Protein AF-A0A7C6LDA3-F1 (afdb_monomer)

Nearest PDB structures (foldseek):
  6o6o-assembly1_B  TM=7.831E-01  e=2.787E-05  Mycobacterium tuberculosis
  3pas-assembly1_A  TM=7.835E-01  e=2.565E-04  Marinobacter nauticus VT8
  4me9-assembly1_B  TM=7.259E-01  e=1.993E-04  Bacillus cereus ATCC 10987
  3ppb-assembly1_B  TM=7.960E-01  e=6.049E-04  Shewanella loihica PV-4
  8t5y-assembly1_A-2  TM=7.398E-01  e=1.226E-03  Rhodococcus sp. USK13

pLDDT: mean 85.01, std 12.62, range [35.0, 96.19]

Sequence (122 aa):
MSYRKTKKVEEKLQNRRAKILAVGKEVLAEEGYKNVAIKTIAERAGIATGTFYLYFANKDKLVETIAEEMYRKLLERIRQERAKYTATIDKLQISMKTCLDVFSEEKQMAKILLIQAPVKSV

Mean predicted aligned error: 7.0 Å

Foldseek 3Di:
DDDDDDPVRVVVLVVLLVLLLVLLLVQCLPPNDVRDDLCSSCVSSVHDSVSSCVNAVDNLRSLLVNLVVLVVVLVVQLVVQLVVDDDPVVSVVSNVVSNVVVCVVCVSNCCSNVPPHPPPPD

Solvent-accessible surface area (backbone atoms only — not comparable to full-atom values): 6992 Å² total; per-residue (Å²): 135,87,82,80,79,50,72,71,57,50,52,54,50,50,54,49,49,52,43,45,51,55,39,43,50,52,45,38,60,73,62,30,78,92,63,57,47,67,58,59,37,17,57,78,51,73,46,57,55,74,59,48,55,78,74,31,89,45,69,64,57,48,50,50,53,52,42,52,54,50,51,50,52,51,52,50,51,30,50,60,60,27,67,78,46,84,55,70,65,60,28,49,52,47,33,54,48,47,51,51,50,54,36,67,78,34,57,57,56,38,50,42,61,75,73,63,48,80,75,76,82,124

Secondary structure (DSSP, 8-state):
------HHHHHHHHHHHHHHHHHHHHHHHHH-TTT--HHHHHHHHTS-HHHHTTT-SSHHHHHHHHHHHHHHHHHHHHHHHHTT--SHHHHHHHHHHHHHHHHHH-HHHHHIIIIIS-----

Radius of gyration: 17.85 Å; Cα contacts (8 Å, |Δi|>4): 82; chains: 1; bounding box: 37×32×58 Å

Structure (mmCIF, N/CA/C/O backbone):
data_AF-A0A7C6LDA3-F1
#
_entry.id   AF-A0A7C6LDA3-F1
#
loop_
_atom_site.group_PDB
_atom_site.id
_atom_site.type_symbol
_atom_site.label_atom_id
_atom_site.label_alt_id
_atom_site.label_comp_id
_atom_site.label_asym_id
_atom_site.label_entity_id
_atom_site.label_seq_id
_atom_site.pdbx_PDB_ins_code
_atom_site.Cartn_x
_atom_site.Cartn_y
_atom_site.Cartn_z
_atom_site.occupancy
_atom_site.B_iso_or_equiv
_atom_site.auth_seq_id
_atom_site.auth_comp_id
_atom_site.auth_asym_id
_atom_site.auth_atom_id
_atom_site.pdbx_PDB_model_num
ATOM 1 N N . MET A 1 1 ? 10.227 -2.320 34.972 1.00 39.50 1 MET A N 1
ATOM 2 C CA . MET A 1 1 ? 10.028 -3.753 34.655 1.00 39.50 1 MET A CA 1
ATOM 3 C C . MET A 1 1 ? 9.738 -3.883 33.167 1.00 39.50 1 MET A C 1
ATOM 5 O O . MET A 1 1 ? 8.752 -3.322 32.712 1.00 39.50 1 MET A O 1
ATOM 9 N N . SER A 1 2 ? 10.610 -4.545 32.402 1.00 52.62 2 SER A N 1
ATOM 10 C CA . SER A 1 2 ? 10.414 -4.760 30.961 1.00 52.62 2 SER A CA 1
ATOM 11 C C . SER A 1 2 ? 9.657 -6.072 30.758 1.00 52.62 2 SER A C 1
ATOM 13 O O . SER A 1 2 ? 10.199 -7.148 31.003 1.00 52.62 2 SER A O 1
ATOM 15 N N . TYR A 1 3 ? 8.375 -5.992 30.400 1.00 61.44 3 TYR A N 1
ATOM 16 C CA . TYR A 1 3 ? 7.554 -7.176 30.146 1.00 61.44 3 TYR A CA 1
ATOM 17 C C . TYR A 1 3 ? 7.980 -7.798 28.810 1.00 61.44 3 TYR A C 1
ATOM 19 O O . TYR A 1 3 ? 7.760 -7.217 27.745 1.00 61.44 3 TYR A O 1
ATOM 27 N N . ARG A 1 4 ? 8.593 -8.986 28.847 1.00 69.06 4 ARG A N 1
ATOM 28 C CA . ARG A 1 4 ? 8.941 -9.737 27.634 1.00 69.06 4 ARG A CA 1
ATOM 29 C C . ARG A 1 4 ? 7.658 -10.352 27.069 1.00 69.06 4 ARG A C 1
ATOM 31 O O . ARG A 1 4 ? 7.080 -11.251 27.677 1.00 69.06 4 ARG A O 1
ATOM 38 N N . LYS A 1 5 ? 7.175 -9.839 25.933 1.00 73.94 5 LYS A N 1
ATOM 39 C CA . LYS A 1 5 ? 6.014 -10.408 25.230 1.00 73.94 5 LYS A CA 1
ATOM 40 C C . LYS A 1 5 ? 6.312 -11.859 24.844 1.00 73.94 5 LYS A C 1
ATOM 42 O O . LYS A 1 5 ? 7.414 -12.188 24.413 1.00 73.94 5 LYS A O 1
ATOM 47 N N . THR A 1 6 ? 5.333 -12.740 25.028 1.00 82.31 6 THR A N 1
ATOM 48 C CA . THR A 1 6 ? 5.440 -14.141 24.609 1.00 82.31 6 THR A CA 1
ATOM 49 C C . THR A 1 6 ? 5.217 -14.258 23.100 1.00 82.31 6 THR A C 1
ATOM 51 O O . THR A 1 6 ? 4.479 -13.464 22.514 1.00 82.31 6 THR A O 1
ATOM 54 N N . LYS A 1 7 ? 5.801 -15.284 22.466 1.00 81.19 7 LYS A N 1
ATOM 55 C CA . LYS A 1 7 ? 5.707 -15.521 21.011 1.00 81.19 7 LYS A CA 1
ATOM 56 C C . LYS A 1 7 ? 4.260 -15.485 20.483 1.00 81.19 7 LYS A C 1
ATOM 58 O O . LYS A 1 7 ? 3.982 -14.810 19.500 1.00 81.19 7 LYS A O 1
ATOM 63 N N . LYS A 1 8 ? 3.314 -16.106 21.204 1.00 80.25 8 LYS A N 1
ATOM 64 C CA . LYS A 1 8 ? 1.873 -16.089 20.868 1.00 80.25 8 LYS A CA 1
ATOM 65 C C . LYS A 1 8 ? 1.250 -14.688 20.883 1.00 80.25 8 LYS A C 1
ATOM 67 O O . LYS A 1 8 ? 0.346 -14.404 20.099 1.00 80.25 8 LYS A O 1
ATOM 72 N N . VAL A 1 9 ? 1.682 -13.816 21.797 1.00 83.06 9 VAL A N 1
ATOM 73 C CA . VAL A 1 9 ? 1.180 -12.434 21.871 1.00 83.06 9 VAL A CA 1
ATOM 74 C C . VAL A 1 9 ? 1.716 -11.621 20.695 1.00 83.06 9 VAL A C 1
ATOM 76 O O . VAL A 1 9 ? 0.953 -10.884 20.075 1.00 83.06 9 VAL A O 1
ATOM 79 N N . GLU A 1 10 ? 2.992 -11.793 20.350 1.00 79.88 10 GLU A N 1
ATOM 80 C CA . GLU A 1 10 ? 3.629 -11.151 19.194 1.00 79.88 10 GLU A CA 1
ATOM 81 C C . GLU A 1 10 ? 2.938 -11.537 17.876 1.00 79.88 10 GLU A C 1
ATOM 83 O O . GLU A 1 10 ? 2.532 -10.661 17.114 1.00 79.88 10 GLU A O 1
ATOM 88 N N . GLU A 1 11 ? 2.701 -12.833 17.655 1.00 82.06 11 GLU A N 1
ATOM 89 C CA . GLU A 1 11 ? 1.995 -13.360 16.476 1.00 82.06 11 GLU A CA 1
ATOM 90 C C . GLU A 1 11 ? 0.580 -12.777 16.352 1.00 82.06 11 GLU A C 1
ATOM 92 O O . GLU A 1 11 ? 0.171 -12.307 15.288 1.00 82.06 11 GLU A O 1
ATOM 97 N N . LYS A 1 12 ? -0.174 -12.722 17.459 1.00 83.25 12 LYS A N 1
ATOM 98 C CA . LYS A 1 12 ? -1.523 -12.136 17.465 1.00 83.25 12 LYS A CA 1
ATOM 99 C C . LYS A 1 12 ? -1.502 -10.637 17.153 1.00 83.25 12 LYS A C 1
ATOM 101 O O . LYS A 1 12 ? -2.405 -10.143 16.475 1.00 83.25 12 LYS A O 1
ATOM 106 N N . LEU A 1 13 ? -0.493 -9.908 17.638 1.00 79.50 13 LEU A N 1
ATOM 107 C CA . LEU A 1 13 ? -0.307 -8.494 17.315 1.00 79.50 13 LEU A CA 1
ATOM 108 C C . LEU A 1 13 ? 0.030 -8.305 15.829 1.00 79.50 13 LEU A C 1
ATOM 110 O O . LEU A 1 13 ? -0.585 -7.460 15.181 1.00 79.50 13 LEU A O 1
ATOM 114 N N . GLN A 1 14 ? 0.944 -9.103 15.277 1.00 82.38 14 GLN A N 1
ATOM 115 C CA . GLN A 1 14 ? 1.312 -9.041 13.860 1.00 82.38 14 GLN A CA 1
ATOM 116 C C . GLN A 1 14 ? 0.122 -9.352 12.946 1.00 82.38 14 GLN A C 1
ATOM 118 O O . GLN A 1 14 ? -0.137 -8.590 12.015 1.00 82.38 14 GLN A O 1
ATOM 123 N N . ASN A 1 15 ? -0.668 -10.381 13.265 1.00 88.88 15 ASN A N 1
ATOM 124 C CA . ASN A 1 15 ? -1.875 -10.724 12.507 1.00 88.88 15 ASN A CA 1
ATOM 125 C C . ASN A 1 15 ? -2.895 -9.579 12.494 1.00 88.88 15 ASN A C 1
ATOM 127 O O . ASN A 1 15 ? -3.488 -9.276 11.461 1.00 88.88 15 ASN A O 1
ATOM 131 N N . ARG A 1 16 ? -3.077 -8.893 13.629 1.00 90.81 16 ARG A N 1
ATOM 132 C CA . ARG A 1 16 ? -3.951 -7.712 13.705 1.00 90.81 16 ARG A CA 1
ATOM 133 C C . ARG A 1 16 ? -3.403 -6.540 12.900 1.00 90.81 16 ARG A C 1
ATOM 135 O O . ARG A 1 16 ? -4.169 -5.920 12.169 1.00 90.81 16 ARG A O 1
ATOM 142 N N . ARG A 1 17 ? -2.097 -6.264 12.977 1.00 93.88 17 ARG A N 1
ATOM 143 C CA . ARG A 1 17 ? -1.452 -5.218 12.168 1.00 93.88 17 ARG A CA 1
ATOM 144 C C . ARG A 1 17 ? -1.641 -5.477 10.672 1.00 93.88 17 ARG A C 1
ATOM 146 O O . ARG A 1 17 ? -2.022 -4.564 9.948 1.00 93.88 17 ARG A O 1
ATOM 153 N N . ALA A 1 18 ? -1.422 -6.715 10.229 1.00 93.44 18 ALA A N 1
ATOM 154 C CA . ALA A 1 18 ? -1.627 -7.124 8.841 1.00 93.44 18 ALA A CA 1
ATOM 155 C C . ALA A 1 18 ? -3.092 -6.964 8.408 1.00 93.44 18 ALA A C 1
ATOM 157 O O . ALA A 1 18 ? -3.356 -6.440 7.329 1.00 93.44 18 ALA A O 1
ATOM 158 N N . LYS A 1 19 ? -4.048 -7.332 9.272 1.00 95.06 19 LYS A N 1
ATOM 159 C CA . LYS A 1 19 ? -5.479 -7.144 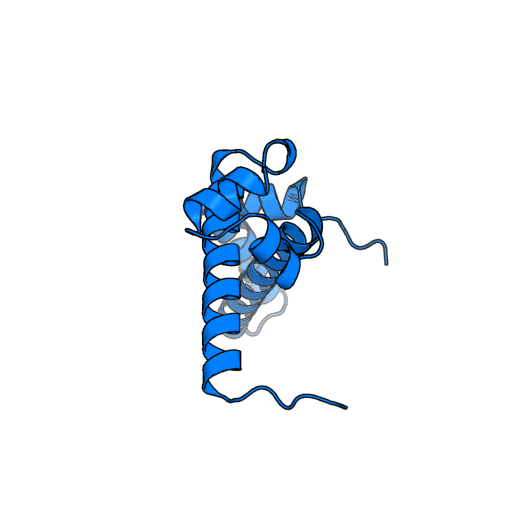8.998 1.00 95.06 19 LYS A CA 1
ATOM 160 C C . LYS A 1 19 ? -5.854 -5.666 8.855 1.00 95.06 19 LYS A C 1
ATOM 162 O O . LYS A 1 19 ? -6.553 -5.312 7.914 1.00 95.06 19 LYS A O 1
ATOM 167 N N . ILE A 1 20 ? -5.360 -4.803 9.746 1.00 95.94 20 ILE A N 1
ATOM 168 C CA . ILE A 1 20 ? -5.582 -3.349 9.661 1.00 95.94 20 ILE A CA 1
ATOM 169 C C . ILE A 1 20 ? -4.996 -2.786 8.359 1.00 95.94 20 ILE A C 1
ATOM 171 O O . ILE A 1 20 ? -5.635 -1.954 7.724 1.00 95.94 20 ILE A O 1
ATOM 175 N N . LEU A 1 21 ? -3.814 -3.249 7.936 1.00 94.38 21 LEU A N 1
ATOM 176 C CA . LEU A 1 21 ? -3.212 -2.845 6.660 1.00 94.38 21 LEU A CA 1
ATOM 177 C C . LEU A 1 21 ? -4.038 -3.290 5.453 1.00 94.38 21 LEU A C 1
ATOM 179 O O . LEU A 1 21 ? -4.230 -2.494 4.540 1.00 94.38 21 LEU A O 1
ATOM 183 N N . ALA A 1 22 ? -4.525 -4.532 5.443 1.00 92.94 22 ALA A N 1
ATOM 184 C CA . ALA A 1 22 ? -5.357 -5.051 4.359 1.00 92.94 22 ALA A CA 1
ATOM 185 C C . ALA A 1 22 ? -6.653 -4.240 4.213 1.00 92.94 22 ALA A C 1
ATOM 187 O O . ALA A 1 22 ? -6.907 -3.681 3.150 1.00 92.94 22 ALA A O 1
ATOM 188 N N . VAL A 1 23 ? -7.392 -4.058 5.310 1.00 95.19 23 VAL A N 1
ATOM 189 C CA . VAL A 1 23 ? -8.612 -3.235 5.318 1.00 95.19 23 VAL A CA 1
ATOM 190 C C . VAL A 1 23 ? -8.305 -1.776 4.977 1.00 95.19 23 VAL A C 1
ATOM 192 O O . VAL A 1 23 ? -9.049 -1.134 4.245 1.00 95.19 23 VAL A O 1
ATOM 195 N N . GLY A 1 24 ? -7.191 -1.237 5.474 1.00 93.00 24 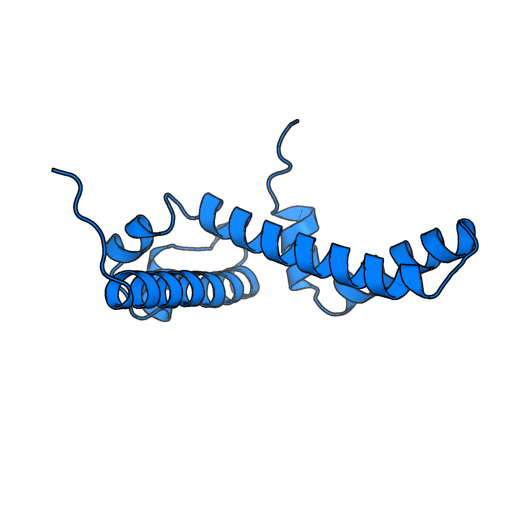GLY A N 1
ATOM 196 C CA . GLY A 1 24 ? -6.746 0.114 5.146 1.00 93.00 24 GLY A CA 1
ATOM 197 C C . GLY A 1 24 ? -6.532 0.318 3.646 1.00 93.00 24 GLY A C 1
ATOM 198 O O . GLY A 1 24 ? -6.901 1.367 3.127 1.00 93.00 24 GLY A O 1
ATOM 199 N N . LYS A 1 25 ? -5.986 -0.686 2.944 1.00 89.94 25 LYS A N 1
ATOM 200 C CA . LYS A 1 25 ? -5.826 -0.659 1.481 1.00 89.94 25 LYS A CA 1
ATOM 201 C C . LYS A 1 25 ? -7.171 -0.624 0.771 1.00 89.94 25 LYS A C 1
ATOM 203 O O . LYS A 1 25 ? -7.334 0.201 -0.118 1.00 89.94 25 LYS A O 1
ATOM 208 N N . GLU A 1 26 ? -8.116 -1.464 1.185 1.00 89.62 26 GLU A N 1
ATOM 209 C CA . GLU A 1 26 ? -9.471 -1.519 0.617 1.00 89.62 26 GLU A CA 1
ATOM 210 C C . GLU A 1 26 ? -10.208 -0.185 0.795 1.00 89.62 26 GLU A C 1
ATOM 212 O O . GLU A 1 26 ? -10.675 0.408 -0.174 1.00 89.62 26 GLU A O 1
ATOM 217 N N . VAL A 1 27 ? -10.223 0.357 2.016 1.00 91.12 27 VAL A N 1
ATOM 218 C CA . VAL A 1 27 ? -10.874 1.644 2.309 1.00 91.12 27 VAL A CA 1
ATOM 219 C C . VAL A 1 27 ? -10.212 2.787 1.534 1.00 91.12 27 VAL A C 1
ATOM 221 O O . VAL A 1 27 ? -10.896 3.647 0.982 1.00 91.12 27 VAL A O 1
ATOM 224 N N . LEU A 1 28 ? -8.879 2.800 1.443 1.00 87.25 28 LEU A N 1
ATOM 225 C CA . LEU A 1 28 ? -8.149 3.810 0.674 1.00 87.25 28 LEU A CA 1
ATOM 226 C C . LEU A 1 28 ? -8.454 3.720 -0.831 1.00 87.25 28 LEU A C 1
ATOM 228 O O . LEU A 1 28 ? -8.566 4.750 -1.498 1.00 87.25 28 LEU A O 1
ATOM 232 N N . ALA A 1 29 ? -8.604 2.502 -1.345 1.00 82.75 29 ALA A N 1
ATOM 233 C CA . ALA A 1 29 ? -8.974 2.203 -2.721 1.00 82.75 29 ALA A CA 1
ATOM 234 C C . ALA A 1 29 ? -10.407 2.652 -3.067 1.00 82.75 29 ALA A C 1
ATOM 236 O O . ALA A 1 29 ? -10.628 3.198 -4.153 1.00 82.75 29 ALA A O 1
ATOM 237 N N . GLU A 1 30 ? -11.359 2.44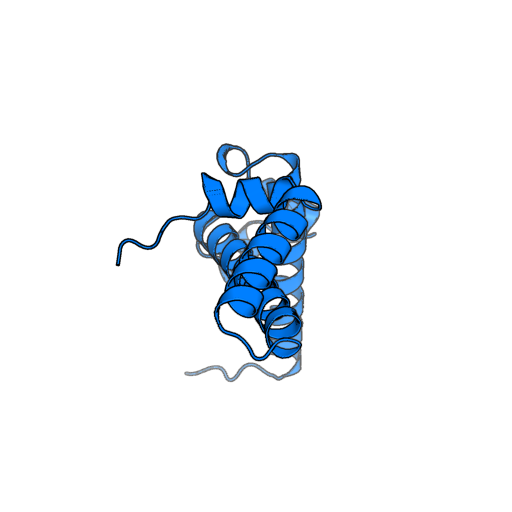9 -2.156 1.00 85.50 30 GLU A N 1
ATOM 238 C CA . GLU A 1 30 ? -12.776 2.791 -2.334 1.00 85.50 30 GLU A CA 1
ATOM 239 C C . GLU A 1 30 ? -13.053 4.289 -2.140 1.00 85.50 30 GLU A C 1
ATOM 241 O O . GLU A 1 30 ? -13.663 4.935 -2.990 1.00 85.50 30 GLU A O 1
ATOM 246 N N . GLU A 1 31 ? -12.594 4.857 -1.025 1.00 83.44 31 GLU A N 1
ATOM 247 C CA . GLU A 1 31 ? -13.029 6.179 -0.556 1.00 83.44 31 GLU A CA 1
ATOM 248 C C . GLU A 1 31 ? -12.011 7.284 -0.896 1.00 83.44 31 GLU A C 1
ATOM 250 O O . GLU A 1 31 ? -12.355 8.468 -0.994 1.00 83.44 31 GLU A O 1
ATOM 255 N N . GLY A 1 32 ? -10.748 6.905 -1.127 1.00 78.88 32 GLY A N 1
ATOM 256 C CA . GLY A 1 32 ? -9.626 7.815 -1.349 1.00 78.88 32 GLY A CA 1
ATOM 257 C C . GLY A 1 32 ? -9.116 8.490 -0.069 1.00 78.88 32 GLY A C 1
ATOM 258 O O . GLY A 1 32 ? -9.855 8.710 0.886 1.00 78.88 32 GLY A O 1
ATOM 259 N N . TYR A 1 33 ? -7.838 8.890 -0.066 1.00 80.06 33 TYR A N 1
ATOM 260 C CA . TYR A 1 33 ? -7.104 9.381 1.115 1.00 80.06 33 TYR A CA 1
ATOM 261 C C . TYR A 1 33 ? -7.835 10.405 1.997 1.00 80.06 33 TYR A C 1
ATOM 263 O O . TYR A 1 33 ? -7.814 10.303 3.226 1.00 80.06 33 TYR A O 1
ATOM 271 N N . LYS A 1 34 ? -8.486 11.403 1.385 1.00 80.56 34 LYS A N 1
ATOM 272 C CA . LYS A 1 34 ? -9.161 12.476 2.132 1.00 80.56 34 LYS A CA 1
ATOM 273 C C . LYS A 1 34 ? -10.335 11.958 2.967 1.00 80.56 34 LYS A C 1
ATOM 275 O O . LYS A 1 34 ? -10.553 12.484 4.055 1.00 80.56 34 LYS A O 1
ATOM 280 N N . ASN A 1 35 ? -11.022 10.924 2.488 1.00 83.38 35 ASN A N 1
ATOM 281 C CA . ASN A 1 35 ? -12.243 10.402 3.095 1.00 83.38 35 ASN A CA 1
ATOM 282 C C . ASN A 1 35 ? -11.989 9.217 4.036 1.00 83.38 35 ASN A C 1
ATOM 284 O O . ASN A 1 35 ? -12.875 8.868 4.806 1.00 83.38 35 ASN A O 1
ATOM 288 N N . VAL A 1 36 ? -10.777 8.644 4.035 1.00 85.88 36 VAL A N 1
ATOM 289 C CA . VAL A 1 36 ? -10.429 7.523 4.919 1.00 85.88 36 VAL A CA 1
ATOM 290 C C . VAL A 1 36 ? -10.646 7.897 6.386 1.00 85.88 36 VAL A C 1
ATOM 292 O O . VAL A 1 36 ? -9.965 8.776 6.932 1.00 85.88 36 VAL A O 1
ATOM 295 N N . ALA A 1 37 ? -11.539 7.159 7.047 1.00 92.44 37 ALA A N 1
ATOM 296 C CA . ALA A 1 37 ? -11.804 7.278 8.473 1.00 92.44 37 ALA A CA 1
ATOM 297 C C . ALA A 1 37 ? -11.265 6.069 9.254 1.00 92.44 37 ALA A C 1
ATOM 299 O O . ALA A 1 37 ? -11.533 4.910 8.935 1.00 92.44 37 ALA A O 1
ATOM 300 N N . ILE A 1 38 ? -10.551 6.347 10.352 1.00 95.19 38 ILE A N 1
ATOM 301 C CA . ILE A 1 38 ? -10.012 5.313 11.257 1.00 95.19 38 ILE A CA 1
ATOM 302 C C . ILE A 1 38 ? -11.138 4.440 11.824 1.00 95.19 38 ILE A C 1
ATOM 304 O O . ILE A 1 38 ? -10.962 3.234 11.979 1.00 95.19 38 ILE A O 1
ATOM 308 N N . LYS A 1 39 ? -12.303 5.040 12.098 1.00 95.50 39 LYS A N 1
ATOM 309 C CA . LYS A 1 39 ? -13.493 4.328 12.572 1.00 95.50 39 LYS A CA 1
ATOM 310 C C . LYS A 1 39 ? -13.942 3.258 11.568 1.00 95.50 39 LYS A C 1
ATOM 312 O O . LYS A 1 39 ? -14.060 2.103 11.959 1.00 95.50 39 LYS A O 1
ATOM 317 N N . THR A 1 40 ? -14.069 3.611 10.288 1.00 95.44 40 THR A N 1
ATOM 318 C CA . THR A 1 40 ? -14.423 2.672 9.211 1.00 95.44 40 THR A CA 1
ATOM 319 C C . THR A 1 40 ? -13.423 1.520 9.117 1.00 95.44 40 THR A C 1
ATOM 321 O O . THR A 1 40 ? -13.815 0.358 9.040 1.00 95.44 40 THR A O 1
ATOM 324 N N . ILE A 1 41 ? -12.120 1.819 9.182 1.00 95.69 41 ILE A N 1
ATOM 325 C CA . ILE A 1 41 ? -11.072 0.787 9.149 1.00 95.69 41 ILE A CA 1
ATOM 326 C C . ILE A 1 41 ? -11.181 -0.142 10.363 1.00 95.69 41 ILE A C 1
ATOM 328 O O . ILE A 1 41 ? -11.081 -1.357 10.214 1.00 95.69 41 ILE A O 1
ATOM 332 N N . ALA A 1 42 ? -11.383 0.406 11.562 1.00 95.56 42 ALA A N 1
ATOM 333 C CA . ALA A 1 42 ? -11.508 -0.380 12.785 1.00 95.56 42 ALA A CA 1
ATOM 334 C C . ALA A 1 42 ? -12.736 -1.306 12.741 1.00 95.56 42 ALA A C 1
ATOM 336 O O . ALA A 1 42 ? -12.612 -2.499 13.027 1.00 95.56 42 ALA A O 1
ATOM 337 N N . GLU A 1 43 ? -13.884 -0.780 12.308 1.00 96.19 43 GLU A N 1
ATOM 338 C CA . GLU A 1 43 ? -15.133 -1.529 12.142 1.00 96.19 43 GLU A CA 1
ATOM 339 C C . GLU A 1 43 ? -14.967 -2.676 11.140 1.00 96.19 43 GLU A C 1
ATOM 341 O O . GLU A 1 43 ? -15.194 -3.834 11.495 1.00 96.19 43 GLU A O 1
ATOM 346 N N . ARG A 1 44 ? -14.465 -2.395 9.930 1.00 96.19 44 ARG A N 1
ATOM 347 C CA . ARG A 1 44 ? -14.224 -3.421 8.900 1.00 96.19 44 ARG A CA 1
ATOM 348 C C . ARG A 1 44 ? -13.151 -4.437 9.318 1.00 96.19 44 ARG A C 1
ATOM 350 O O . ARG A 1 44 ? -13.250 -5.623 9.010 1.00 96.19 44 ARG A O 1
ATOM 357 N N . ALA A 1 45 ? -12.142 -4.018 10.084 1.00 95.06 45 ALA A N 1
ATOM 358 C CA . ALA A 1 45 ? -11.140 -4.924 10.645 1.00 95.06 45 ALA A CA 1
ATOM 359 C C . ALA A 1 45 ? -11.666 -5.755 11.835 1.00 95.06 45 ALA A C 1
ATOM 361 O O . ALA A 1 45 ? -10.999 -6.715 12.247 1.00 95.06 45 ALA A O 1
ATOM 362 N N . GLY A 1 46 ? -12.855 -5.451 12.365 1.00 94.50 46 GLY A N 1
ATOM 363 C CA . GLY A 1 46 ? -13.453 -6.132 13.515 1.00 94.50 46 GLY A CA 1
ATOM 364 C C . GLY A 1 46 ? -12.697 -5.863 14.817 1.00 94.50 46 GLY A C 1
ATOM 365 O O . GLY A 1 46 ? -12.480 -6.779 15.614 1.00 94.50 46 GLY A O 1
ATOM 366 N N . ILE A 1 47 ? -12.222 -4.631 15.005 1.00 94.25 47 ILE A N 1
ATOM 367 C CA . ILE A 1 47 ? -11.488 -4.192 16.197 1.00 94.25 47 ILE A CA 1
ATOM 368 C C . ILE A 1 47 ? -12.103 -2.914 16.772 1.00 94.25 47 ILE A C 1
ATOM 370 O O . ILE A 1 47 ? -12.734 -2.134 16.068 1.00 94.25 47 ILE A O 1
ATOM 374 N N . ALA A 1 48 ? -11.864 -2.651 18.056 1.00 94.94 48 ALA A N 1
ATOM 375 C CA . ALA A 1 48 ? -12.202 -1.355 18.637 1.00 94.94 48 ALA A CA 1
ATOM 376 C C . ALA A 1 48 ? -11.288 -0.250 18.078 1.00 94.94 48 ALA A C 1
ATOM 378 O O . ALA A 1 48 ? -10.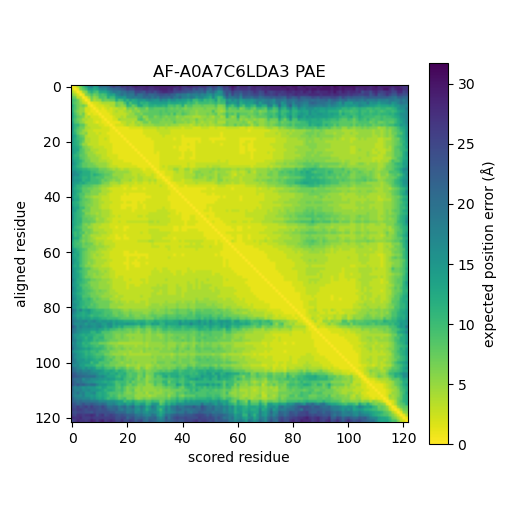093 -0.479 17.877 1.00 94.94 48 ALA A O 1
ATOM 379 N N . THR A 1 49 ? -11.795 0.976 17.933 1.00 94.62 49 THR A N 1
ATOM 380 C CA . THR A 1 49 ? -11.010 2.131 17.452 1.00 94.62 49 THR A CA 1
ATOM 381 C C . THR A 1 49 ? -9.748 2.369 18.286 1.00 94.62 49 THR A C 1
ATOM 383 O O . THR A 1 49 ? -8.678 2.592 17.733 1.00 94.62 49 THR A O 1
ATOM 386 N N . GLY A 1 50 ? -9.812 2.216 19.614 1.00 94.19 50 GLY A N 1
ATOM 387 C CA . GLY A 1 50 ? -8.624 2.314 20.477 1.00 94.19 50 GLY A CA 1
ATOM 388 C C . GLY A 1 50 ? -7.550 1.258 20.170 1.00 94.19 50 GLY A C 1
ATOM 389 O O . GLY A 1 50 ? -6.363 1.514 20.340 1.00 94.19 50 GLY A O 1
ATOM 390 N N . THR A 1 51 ? -7.946 0.090 19.649 1.00 92.81 51 THR A N 1
ATOM 391 C CA . THR A 1 51 ? -7.007 -0.965 19.233 1.00 92.81 51 THR A CA 1
ATOM 392 C C . THR A 1 51 ? -6.224 -0.565 17.984 1.00 92.81 51 THR A C 1
ATOM 394 O O . THR A 1 51 ? -5.070 -0.960 17.865 1.00 92.81 51 THR A O 1
ATOM 397 N N . PHE A 1 52 ? -6.794 0.240 17.081 1.00 95.31 52 PHE A N 1
ATOM 398 C CA . PHE A 1 52 ? -6.071 0.762 15.915 1.00 95.31 52 PHE A CA 1
ATOM 399 C C . PHE A 1 52 ? -4.827 1.555 16.334 1.00 95.31 52 PHE A C 1
ATOM 401 O O . PHE A 1 52 ? -3.735 1.320 15.814 1.00 95.31 52 PHE A O 1
ATOM 408 N N . TYR A 1 53 ? -4.983 2.428 17.333 1.00 94.31 53 TYR A N 1
ATOM 409 C CA . TYR A 1 53 ? -3.916 3.302 17.825 1.00 94.31 53 TYR A CA 1
ATOM 410 C C . TYR A 1 53 ? -2.757 2.557 18.503 1.00 94.31 53 TYR A C 1
ATOM 412 O O . TYR A 1 53 ? -1.678 3.119 18.666 1.00 94.31 53 TYR A O 1
ATOM 420 N N . LEU A 1 54 ? -2.928 1.270 18.831 1.00 91.81 54 LEU A N 1
ATOM 421 C CA . LEU A 1 54 ? -1.827 0.408 19.275 1.00 91.81 54 LEU A CA 1
ATOM 422 C C . LEU A 1 54 ? -0.873 0.016 18.133 1.00 91.81 54 LEU A C 1
ATOM 424 O O . LEU A 1 54 ? 0.239 -0.435 18.403 1.00 91.81 54 LEU A O 1
ATOM 428 N N . TYR A 1 55 ? -1.306 0.144 16.874 1.00 93.31 55 TYR A N 1
ATOM 429 C CA . TYR A 1 55 ? -0.540 -0.255 15.687 1.00 93.31 55 TYR A CA 1
ATOM 430 C C . TYR A 1 55 ? -0.132 0.923 14.807 1.00 93.31 55 TYR A C 1
ATOM 432 O O . TYR A 1 55 ? 0.951 0.892 14.223 1.00 93.31 55 TYR A O 1
ATOM 440 N N . PHE A 1 56 ? -0.986 1.942 14.703 1.00 94.00 56 PHE A N 1
ATOM 441 C CA . PHE A 1 56 ? -0.751 3.121 13.877 1.00 94.00 56 PHE A CA 1
ATOM 442 C C . PHE A 1 56 ? -1.111 4.381 14.655 1.00 94.00 56 PHE A C 1
ATOM 444 O O . PHE A 1 56 ? -2.222 4.507 15.157 1.00 94.00 56 PHE A O 1
ATOM 451 N N . ALA A 1 57 ? -0.178 5.332 14.726 1.00 92.31 57 ALA A N 1
ATOM 452 C CA . ALA A 1 57 ? -0.380 6.576 15.469 1.00 92.31 57 ALA A CA 1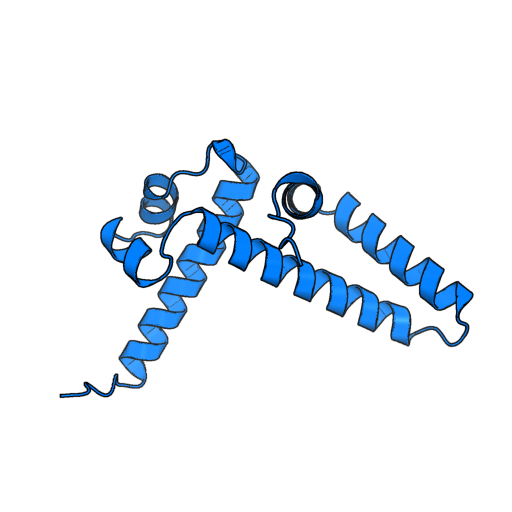
ATOM 453 C C . ALA A 1 57 ? -1.532 7.428 14.902 1.00 92.31 57 ALA A C 1
ATOM 455 O O . ALA A 1 57 ? -2.228 8.115 15.642 1.00 92.31 57 ALA A O 1
ATOM 456 N N . ASN A 1 58 ? -1.731 7.386 13.584 1.00 91.25 58 ASN A N 1
ATOM 457 C CA . ASN A 1 58 ? -2.770 8.114 12.864 1.00 91.25 58 ASN A CA 1
ATOM 458 C C . ASN A 1 58 ? -3.022 7.456 11.493 1.00 91.25 58 ASN A C 1
ATOM 460 O O . ASN A 1 58 ? -2.364 6.475 11.126 1.00 91.25 58 ASN A O 1
ATOM 464 N N . LYS A 1 59 ? -3.988 7.993 10.735 1.00 88.69 59 LYS A N 1
ATOM 465 C CA . LYS A 1 59 ? -4.302 7.507 9.383 1.00 88.69 59 LYS A CA 1
ATOM 466 C C . LYS A 1 59 ? -3.128 7.696 8.415 1.00 88.69 59 LYS A C 1
ATOM 468 O O . LYS A 1 59 ? -2.894 6.830 7.580 1.00 88.69 59 LYS A O 1
ATOM 473 N N . ASP A 1 60 ? -2.357 8.770 8.567 1.00 89.25 60 ASP A N 1
ATOM 474 C CA . ASP A 1 60 ? -1.258 9.102 7.657 1.00 89.25 60 ASP A CA 1
ATOM 475 C C . ASP A 1 60 ? -0.149 8.049 7.748 1.00 89.25 60 ASP A C 1
ATOM 477 O O . ASP A 1 60 ? 0.348 7.583 6.729 1.00 89.25 60 ASP A O 1
ATOM 481 N N . LYS A 1 61 ? 0.163 7.566 8.960 1.00 90.94 61 LYS A N 1
ATOM 482 C CA . LYS A 1 61 ? 1.144 6.495 9.170 1.00 90.94 61 LYS A CA 1
ATOM 483 C C . LYS A 1 61 ? 0.697 5.169 8.559 1.00 90.94 61 LYS A C 1
ATOM 485 O O . LYS A 1 61 ? 1.531 4.417 8.049 1.00 90.94 61 LYS A O 1
ATOM 490 N N . LEU A 1 62 ? -0.600 4.864 8.609 1.00 91.75 62 LEU A N 1
ATOM 491 C CA . LEU A 1 62 ? -1.159 3.697 7.924 1.00 91.75 62 LEU A CA 1
ATOM 492 C C . LEU A 1 62 ? -0.960 3.822 6.411 1.00 91.75 62 LEU A C 1
ATOM 494 O O . LEU A 1 62 ? -0.441 2.899 5.790 1.00 91.75 62 LEU A O 1
ATOM 498 N N . VAL A 1 63 ? -1.332 4.966 5.836 1.00 87.88 63 VAL A N 1
ATOM 499 C CA . VAL A 1 63 ? -1.233 5.224 4.394 1.00 87.88 63 VAL A CA 1
ATOM 500 C C . VAL A 1 63 ? 0.221 5.230 3.924 1.00 87.88 63 VAL A C 1
ATOM 502 O O . VAL A 1 63 ? 0.523 4.611 2.910 1.00 87.88 63 VAL A O 1
ATOM 505 N N . GLU A 1 64 ? 1.137 5.837 4.680 1.00 87.50 64 GLU A N 1
ATOM 506 C CA . GLU A 1 64 ? 2.578 5.785 4.406 1.00 87.50 64 GLU A CA 1
ATOM 507 C C . GLU A 1 64 ? 3.068 4.333 4.374 1.00 87.50 64 GLU A C 1
ATOM 509 O O . GLU A 1 64 ? 3.731 3.927 3.426 1.00 87.50 64 GLU A O 1
ATOM 514 N N . THR A 1 65 ? 2.675 3.519 5.359 1.00 91.12 65 THR A N 1
ATOM 515 C CA . THR A 1 65 ? 3.051 2.097 5.404 1.00 91.12 65 THR A CA 1
ATOM 516 C C . THR A 1 65 ? 2.507 1.337 4.189 1.00 91.12 65 THR A C 1
ATOM 518 O O . THR A 1 65 ? 3.203 0.506 3.608 1.00 91.12 65 THR A O 1
ATOM 521 N N . ILE A 1 66 ? 1.269 1.627 3.782 1.00 89.69 66 ILE A N 1
ATOM 522 C CA . ILE A 1 66 ? 0.653 1.048 2.583 1.00 89.69 66 ILE A CA 1
ATOM 523 C C . ILE A 1 66 ? 1.442 1.440 1.327 1.00 89.69 66 ILE A C 1
ATOM 525 O O . ILE A 1 66 ? 1.791 0.565 0.533 1.00 89.69 66 ILE A O 1
ATOM 529 N N . ALA A 1 67 ? 1.760 2.726 1.169 1.00 86.06 67 ALA A N 1
ATOM 530 C CA . ALA A 1 67 ? 2.523 3.238 0.038 1.00 86.06 67 ALA A CA 1
ATOM 531 C C . ALA A 1 67 ? 3.933 2.629 -0.015 1.00 86.06 67 ALA A C 1
ATOM 533 O O . ALA A 1 67 ? 4.365 2.187 -1.075 1.00 86.06 67 ALA A O 1
ATOM 534 N N . GLU A 1 68 ? 4.628 2.525 1.120 1.00 88.56 68 GLU A N 1
ATOM 535 C CA . GLU A 1 68 ? 5.947 1.886 1.218 1.00 88.56 68 GLU A CA 1
ATOM 536 C C . GLU A 1 68 ? 5.912 0.414 0.764 1.00 88.56 68 GLU A C 1
ATOM 538 O O . GLU A 1 68 ? 6.793 -0.028 0.021 1.00 88.56 68 GLU A O 1
ATOM 543 N N . GLU A 1 69 ? 4.885 -0.352 1.152 1.00 88.62 69 GLU A N 1
ATOM 544 C CA . GLU A 1 69 ? 4.711 -1.736 0.687 1.00 88.62 69 GLU A CA 1
ATOM 545 C C . GLU A 1 69 ? 4.462 -1.816 -0.825 1.00 88.62 69 GLU A C 1
ATOM 547 O O . GLU A 1 69 ? 4.971 -2.720 -1.492 1.00 88.62 69 GLU A O 1
ATOM 552 N N . MET A 1 70 ? 3.697 -0.875 -1.374 1.00 86.12 70 MET A N 1
ATOM 553 C CA . MET A 1 70 ? 3.388 -0.810 -2.804 1.00 86.12 70 MET A CA 1
ATOM 554 C C . MET A 1 70 ? 4.618 -0.409 -3.626 1.00 86.12 70 MET A C 1
ATOM 556 O O . MET A 1 70 ? 4.939 -1.085 -4.603 1.00 86.12 70 MET A O 1
ATOM 560 N N . TYR A 1 71 ? 5.382 0.594 -3.180 1.00 87.00 71 TYR A N 1
ATOM 561 C CA . TYR A 1 71 ? 6.670 0.952 -3.781 1.00 87.00 71 TYR A CA 1
ATOM 562 C C . TYR A 1 71 ? 7.641 -0.221 -3.777 1.00 87.00 71 TYR A C 1
ATOM 564 O O . TYR A 1 71 ? 8.270 -0.499 -4.795 1.00 87.00 71 TYR A O 1
ATOM 572 N N . ARG A 1 72 ? 7.747 -0.945 -2.656 1.00 90.00 72 ARG A N 1
ATOM 573 C CA . ARG A 1 72 ? 8.622 -2.117 -2.573 1.00 90.00 72 ARG A CA 1
ATOM 574 C C . ARG A 1 72 ? 8.233 -3.175 -3.603 1.00 90.00 72 ARG A C 1
ATOM 576 O O . ARG A 1 72 ? 9.104 -3.675 -4.304 1.00 90.00 72 ARG A O 1
ATOM 583 N N . LYS A 1 73 ? 6.940 -3.489 -3.735 1.00 89.06 73 LYS A N 1
ATOM 584 C CA . LYS A 1 73 ? 6.454 -4.445 -4.743 1.00 89.06 73 LYS A CA 1
ATOM 585 C C . LYS A 1 73 ? 6.757 -3.991 -6.172 1.00 89.06 73 LYS A C 1
ATOM 587 O O . LYS A 1 73 ? 7.209 -4.803 -6.975 1.00 89.06 73 LYS A O 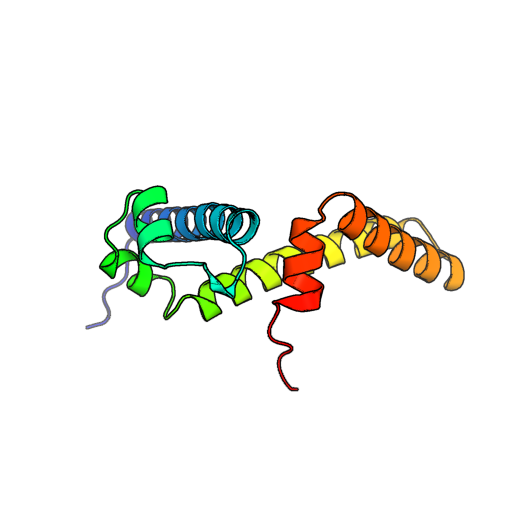1
ATOM 592 N N . LEU A 1 74 ? 6.547 -2.709 -6.474 1.00 88.81 74 LEU A N 1
ATOM 593 C CA . LEU A 1 74 ? 6.859 -2.138 -7.784 1.00 88.81 74 LEU A CA 1
ATOM 594 C C . LEU A 1 74 ? 8.357 -2.245 -8.100 1.00 88.81 74 LEU A C 1
ATOM 596 O O . LEU A 1 74 ? 8.725 -2.721 -9.171 1.00 88.81 74 LEU A O 1
ATOM 600 N N . LEU A 1 75 ? 9.221 -1.851 -7.161 1.00 91.00 75 LEU A N 1
ATOM 601 C CA . LEU A 1 75 ? 10.674 -1.923 -7.328 1.00 91.00 75 LEU A CA 1
ATOM 602 C C . LEU A 1 75 ? 11.164 -3.361 -7.513 1.00 91.00 75 LEU A C 1
ATOM 604 O O . LEU A 1 75 ? 12.022 -3.598 -8.361 1.00 91.00 75 LEU A O 1
ATOM 608 N N . GLU A 1 76 ? 10.607 -4.323 -6.776 1.00 93.62 76 GLU A N 1
ATOM 609 C CA . GLU A 1 76 ? 10.936 -5.739 -6.958 1.00 93.62 76 GLU A CA 1
ATOM 610 C C . GLU A 1 76 ? 10.504 -6.252 -8.337 1.00 93.62 76 GLU A C 1
ATOM 612 O O . GLU A 1 76 ? 11.292 -6.917 -9.009 1.00 93.62 76 GLU A O 1
ATOM 617 N N . ARG A 1 77 ? 9.311 -5.880 -8.823 1.00 91.44 77 ARG A N 1
ATOM 618 C CA . ARG A 1 77 ? 8.859 -6.259 -10.174 1.00 91.44 77 ARG A CA 1
ATOM 619 C C . ARG A 1 77 ? 9.748 -5.643 -11.257 1.00 91.44 77 ARG A C 1
ATOM 621 O O . ARG A 1 77 ? 10.194 -6.352 -12.154 1.00 91.44 77 ARG A O 1
ATOM 628 N N . ILE A 1 78 ? 10.099 -4.360 -11.125 1.00 92.88 78 ILE A N 1
ATOM 629 C CA . ILE A 1 78 ? 11.067 -3.693 -12.011 1.00 92.88 78 ILE A CA 1
ATOM 630 C C . ILE A 1 78 ? 12.410 -4.427 -11.985 1.00 92.88 78 ILE A C 1
ATOM 632 O O . ILE A 1 78 ? 12.988 -4.687 -13.036 1.00 92.88 78 ILE A O 1
ATOM 636 N N . ARG A 1 79 ? 12.917 -4.783 -10.801 1.00 93.25 79 ARG A N 1
ATOM 637 C CA . ARG A 1 79 ? 14.199 -5.482 -10.650 1.00 93.25 79 ARG A CA 1
ATOM 638 C C . ARG A 1 79 ? 14.190 -6.845 -11.339 1.00 93.25 79 ARG A C 1
ATOM 640 O O . ARG A 1 79 ? 15.161 -7.170 -12.020 1.00 93.25 79 ARG A O 1
ATOM 647 N N . GLN A 1 80 ? 13.114 -7.611 -11.178 1.00 93.88 80 GLN A N 1
ATOM 648 C CA . GLN A 1 80 ? 12.940 -8.926 -11.795 1.00 93.88 80 GLN A CA 1
ATOM 649 C C . GLN A 1 80 ? 12.882 -8.839 -13.322 1.00 93.88 80 GLN A C 1
ATOM 651 O O . GLN A 1 80 ? 13.581 -9.586 -14.003 1.00 93.88 80 GLN A O 1
ATOM 656 N N . GLU A 1 81 ? 12.112 -7.897 -13.870 1.00 93.44 81 GLU A N 1
ATOM 657 C CA . GLU A 1 81 ? 12.030 -7.704 -15.321 1.00 93.44 81 GLU A CA 1
ATOM 658 C C . GLU A 1 81 ? 13.348 -7.180 -15.897 1.00 93.44 81 GLU A C 1
ATOM 660 O O . GLU A 1 81 ? 13.846 -7.689 -16.900 1.00 93.44 81 GLU A O 1
ATOM 665 N N . ARG A 1 82 ? 13.987 -6.228 -15.211 1.00 92.50 82 ARG A N 1
ATOM 666 C CA . ARG A 1 82 ? 15.281 -5.656 -15.602 1.00 92.50 82 ARG A CA 1
ATOM 667 C C . ARG A 1 82 ? 16.413 -6.687 -15.610 1.00 92.50 82 ARG A C 1
ATOM 669 O O . ARG A 1 82 ? 17.344 -6.543 -16.399 1.00 92.50 82 ARG A O 1
ATOM 676 N N . ALA A 1 83 ? 16.352 -7.711 -14.757 1.00 92.81 83 ALA A N 1
ATOM 677 C CA . ALA A 1 83 ? 17.363 -8.768 -14.688 1.00 92.81 83 ALA A CA 1
ATOM 678 C C . ALA A 1 83 ? 17.419 -9.647 -15.952 1.00 92.81 83 ALA A C 1
ATOM 680 O O . ALA A 1 83 ? 18.430 -10.305 -16.182 1.00 92.81 83 ALA A O 1
ATOM 681 N N . LYS A 1 84 ? 16.371 -9.629 -16.787 1.00 92.75 84 LYS A N 1
ATOM 682 C CA . LYS A 1 84 ? 16.299 -10.389 -18.046 1.00 92.75 84 LYS A CA 1
ATOM 683 C C . LYS A 1 84 ? 17.084 -9.744 -19.194 1.00 92.75 84 LYS A C 1
ATOM 685 O O . LYS A 1 84 ? 17.267 -10.369 -20.231 1.00 92.75 84 LYS A O 1
ATOM 690 N N . TYR A 1 85 ? 17.546 -8.508 -19.012 1.00 92.06 85 TYR A N 1
ATOM 691 C CA . TYR A 1 85 ? 18.222 -7.721 -20.041 1.00 92.06 85 TYR A CA 1
ATOM 692 C C . TYR A 1 85 ? 19.652 -7.399 -19.607 1.00 92.06 85 TYR A C 1
ATOM 694 O O . TYR A 1 85 ? 19.948 -7.286 -18.416 1.00 92.06 85 TYR A O 1
ATOM 702 N N . THR A 1 86 ? 20.556 -7.216 -20.568 1.00 86.38 86 THR A N 1
ATOM 703 C CA . THR A 1 86 ? 21.971 -6.891 -20.317 1.00 86.38 86 THR A CA 1
ATOM 704 C C . THR A 1 86 ? 22.287 -5.439 -20.664 1.00 86.38 86 THR A C 1
ATOM 706 O O . THR A 1 86 ? 22.865 -4.740 -19.824 1.00 86.38 86 THR A O 1
ATOM 709 N N . ALA A 1 87 ? 21.840 -4.968 -21.833 1.00 90.81 87 ALA A N 1
ATOM 710 C CA . ALA A 1 87 ? 22.060 -3.613 -22.328 1.00 90.81 87 ALA A CA 1
ATOM 711 C C . ALA A 1 87 ? 21.345 -2.543 -21.483 1.00 90.81 87 ALA A C 1
ATOM 713 O O . ALA A 1 87 ? 20.229 -2.729 -20.993 1.00 90.81 87 ALA A O 1
ATOM 714 N N . THR A 1 88 ? 21.997 -1.391 -21.308 1.00 87.44 88 THR A N 1
ATOM 715 C CA . THR A 1 88 ? 21.511 -0.305 -20.441 1.00 87.44 88 THR A CA 1
ATOM 716 C C . THR A 1 88 ? 20.201 0.309 -20.934 1.00 87.44 88 THR A C 1
ATOM 718 O O . THR A 1 88 ? 19.329 0.602 -20.116 1.00 87.44 88 THR A O 1
ATOM 721 N N . ILE A 1 89 ? 20.049 0.477 -22.251 1.00 93.00 89 ILE A N 1
ATOM 722 C CA . ILE A 1 89 ? 18.843 1.060 -22.855 1.00 93.00 89 ILE A CA 1
ATOM 723 C C . ILE A 1 89 ? 17.649 0.118 -22.670 1.00 93.00 89 ILE A C 1
ATOM 725 O O . ILE A 1 89 ? 16.624 0.552 -22.150 1.00 93.00 89 ILE A O 1
ATOM 729 N N . ASP A 1 90 ? 17.809 -1.174 -22.962 1.00 91.06 90 ASP A N 1
ATOM 730 C CA . ASP A 1 90 ? 16.748 -2.174 -22.783 1.00 91.06 90 ASP A CA 1
ATOM 731 C C . ASP A 1 90 ? 16.300 -2.264 -21.320 1.00 91.06 90 ASP A C 1
ATOM 733 O O . ASP A 1 90 ? 15.109 -2.310 -21.011 1.00 91.06 90 ASP A O 1
ATOM 737 N N . LYS A 1 91 ? 17.261 -2.201 -20.388 1.00 90.94 91 LYS A N 1
ATOM 738 C CA . LYS A 1 91 ? 16.986 -2.137 -18.948 1.00 90.94 91 LYS A CA 1
ATOM 739 C C . LYS A 1 91 ? 16.148 -0.918 -18.567 1.00 90.94 91 LYS A C 1
ATOM 741 O O . LYS A 1 91 ? 15.288 -1.035 -17.694 1.00 90.94 91 LYS A O 1
ATOM 746 N N . LEU A 1 92 ? 16.408 0.247 -19.160 1.00 92.50 92 LEU A N 1
ATOM 747 C CA . LEU A 1 92 ? 15.613 1.451 -18.916 1.00 92.50 92 LEU A CA 1
ATOM 748 C C . LEU A 1 92 ? 14.209 1.299 -19.508 1.00 92.50 92 LEU A C 1
ATOM 750 O O . LEU A 1 92 ? 13.228 1.527 -18.802 1.00 92.50 92 LEU A O 1
ATOM 754 N N . GLN A 1 93 ? 14.111 0.846 -20.760 1.00 93.25 93 GLN A N 1
ATOM 755 C CA . GLN A 1 93 ? 12.839 0.644 -21.450 1.00 93.25 93 GLN A CA 1
ATOM 756 C C . GLN A 1 93 ? 11.937 -0.337 -20.702 1.00 93.25 93 GLN A C 1
ATOM 758 O O . GLN A 1 93 ? 10.775 -0.016 -20.458 1.00 93.25 93 GLN A O 1
ATOM 763 N N . ILE A 1 94 ? 12.458 -1.490 -20.264 1.00 95.00 94 ILE A N 1
ATOM 764 C CA . ILE A 1 94 ? 11.646 -2.461 -19.522 1.00 95.00 94 ILE A CA 1
ATOM 765 C C . ILE A 1 94 ? 11.253 -1.942 -18.139 1.00 95.00 94 ILE A C 1
ATOM 767 O O . ILE A 1 94 ? 10.143 -2.207 -17.686 1.00 95.00 94 ILE A O 1
ATOM 771 N N . SER A 1 95 ? 12.113 -1.160 -17.480 1.00 91.44 95 SER A N 1
ATOM 772 C CA . SER A 1 95 ? 11.781 -0.550 -16.187 1.00 91.44 95 SER A CA 1
ATOM 773 C C . SER A 1 95 ? 10.633 0.450 -16.337 1.00 91.44 95 SER A C 1
ATOM 775 O O . SER A 1 95 ? 9.683 0.417 -15.557 1.00 91.44 95 SER A O 1
ATOM 777 N N . MET A 1 96 ? 10.687 1.301 -17.370 1.00 92.88 96 MET A N 1
ATOM 778 C CA . MET A 1 96 ? 9.619 2.253 -17.688 1.00 92.88 96 MET A CA 1
ATOM 779 C C . MET A 1 96 ? 8.329 1.536 -18.084 1.00 92.88 96 MET A C 1
ATOM 781 O O . MET A 1 96 ? 7.273 1.855 -17.544 1.00 92.88 96 MET A O 1
ATOM 785 N N . LYS A 1 97 ? 8.416 0.533 -18.965 1.00 93.88 97 LYS A N 1
ATOM 786 C CA . LYS A 1 97 ? 7.269 -0.280 -19.375 1.00 93.88 97 LYS A CA 1
ATOM 787 C C . LYS A 1 97 ? 6.612 -0.965 -18.180 1.00 93.88 97 LYS A C 1
ATOM 789 O O . LYS A 1 97 ? 5.421 -0.796 -17.982 1.00 93.88 97 LYS A O 1
ATOM 794 N N . THR A 1 98 ? 7.389 -1.632 -17.328 1.00 91.88 98 THR A N 1
ATOM 795 C CA . THR A 1 98 ? 6.869 -2.303 -16.125 1.00 91.88 98 THR A CA 1
ATOM 796 C C . THR A 1 98 ? 6.164 -1.317 -15.193 1.00 91.88 98 THR A C 1
ATOM 798 O O . THR A 1 98 ? 5.120 -1.634 -14.636 1.00 91.88 98 THR A O 1
ATOM 801 N N . CYS A 1 99 ? 6.710 -0.109 -15.031 1.00 89.25 99 CYS A N 1
ATOM 802 C CA . CYS A 1 99 ? 6.084 0.940 -14.230 1.00 89.25 99 CYS A CA 1
ATOM 803 C C . CYS A 1 99 ? 4.723 1.365 -14.808 1.00 89.25 99 CYS A C 1
ATOM 805 O O . CYS A 1 99 ? 3.735 1.441 -14.078 1.00 89.25 99 CYS A O 1
ATOM 807 N N . LEU A 1 100 ? 4.661 1.584 -16.126 1.00 89.44 100 LEU A N 1
ATOM 808 C CA . LEU A 1 100 ? 3.427 1.935 -16.829 1.00 89.44 100 LEU A CA 1
ATOM 809 C C . LEU A 1 100 ? 2.395 0.806 -16.778 1.00 89.44 100 LEU A C 1
ATOM 811 O O . LEU A 1 100 ? 1.239 1.077 -16.468 1.00 89.44 100 LEU A O 1
ATOM 815 N N . ASP A 1 101 ? 2.812 -0.438 -17.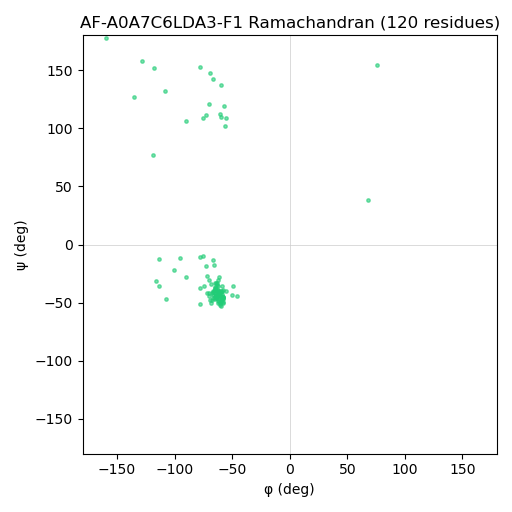013 1.00 89.88 101 ASP A N 1
ATOM 816 C CA . ASP A 1 101 ? 1.947 -1.618 -16.970 1.00 89.88 101 ASP A CA 1
ATOM 817 C C . ASP A 1 101 ? 1.301 -1.732 -15.583 1.00 89.88 101 ASP A C 1
ATOM 819 O O . ASP A 1 101 ? 0.077 -1.747 -15.461 1.00 89.88 101 ASP A O 1
ATOM 823 N N . VAL A 1 102 ? 2.110 -1.655 -14.525 1.00 85.00 102 VAL A N 1
ATOM 824 C CA . VAL A 1 102 ? 1.647 -1.713 -13.133 1.00 85.00 102 VAL A CA 1
ATOM 825 C C . VAL A 1 102 ? 0.670 -0.578 -12.792 1.00 85.00 102 VAL A C 1
ATOM 827 O O . VAL A 1 102 ? -0.346 -0.806 -12.135 1.00 85.00 102 VAL A O 1
ATOM 830 N N . PHE A 1 103 ? 0.934 0.649 -13.246 1.00 84.62 103 PHE A N 1
ATOM 831 C CA . PHE A 1 103 ? 0.018 1.774 -13.034 1.00 84.62 103 PHE A CA 1
ATOM 832 C C . PHE A 1 103 ? -1.255 1.695 -13.883 1.00 84.62 103 PHE A C 1
ATOM 834 O O . PHE A 1 103 ? -2.290 2.227 -13.473 1.00 84.62 103 PHE A O 1
ATOM 841 N N . SER A 1 104 ? -1.198 1.040 -15.043 1.00 82.88 104 SER A N 1
ATOM 842 C CA . SER A 1 104 ? -2.351 0.845 -15.923 1.00 82.88 104 SER A CA 1
ATOM 843 C C . SER A 1 104 ? -3.284 -0.270 -15.438 1.00 82.88 104 SER A C 1
ATOM 845 O O . SER A 1 104 ? -4.502 -0.104 -15.503 1.00 82.88 104 SER A O 1
ATOM 847 N N . GLU A 1 105 ? -2.724 -1.356 -14.894 1.00 79.19 105 GLU A N 1
ATOM 848 C CA . GLU A 1 105 ? -3.457 -2.492 -14.322 1.00 79.19 105 GLU A CA 1
ATOM 849 C C . GLU A 1 105 ? -4.158 -2.095 -13.015 1.00 79.19 105 GLU A C 1
ATOM 851 O O .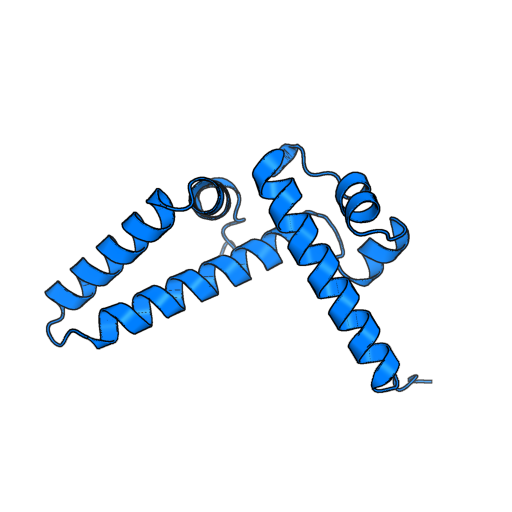 GLU A 1 105 ? -5.322 -2.426 -12.794 1.00 79.19 105 GLU A O 1
ATOM 856 N N . GLU A 1 106 ? -3.482 -1.316 -12.167 1.00 75.81 106 GLU A N 1
ATOM 857 C CA . GLU A 1 106 ? -3.990 -0.924 -10.855 1.00 75.81 106 GLU A CA 1
ATOM 858 C C . GLU A 1 106 ? -4.139 0.603 -10.744 1.00 75.81 106 GLU A C 1
ATOM 860 O O . GLU A 1 106 ? -3.362 1.286 -10.070 1.00 75.81 106 GLU A O 1
ATOM 865 N N . LYS A 1 107 ? -5.197 1.166 -11.355 1.00 72.62 107 LYS A N 1
ATOM 866 C CA . LYS A 1 107 ? -5.510 2.615 -11.284 1.00 72.62 107 LYS A CA 1
ATOM 867 C C . LYS A 1 107 ? -5.493 3.174 -9.855 1.00 72.62 107 LYS A C 1
ATOM 869 O O . LYS A 1 107 ? -5.096 4.319 -9.635 1.00 72.62 107 LYS A O 1
ATOM 874 N N . GLN A 1 108 ? -5.932 2.380 -8.877 1.00 69.62 108 GLN A N 1
ATOM 875 C CA . GLN A 1 108 ? -5.903 2.758 -7.462 1.00 69.62 108 GLN A CA 1
ATOM 876 C C . GLN A 1 108 ? -4.473 2.874 -6.929 1.00 69.62 108 GLN A C 1
ATOM 878 O O . GLN A 1 108 ? -4.173 3.834 -6.221 1.00 69.62 108 GLN A O 1
ATOM 883 N N . MET A 1 109 ? -3.574 1.969 -7.320 1.00 71.50 109 MET A N 1
ATOM 884 C CA . MET A 1 109 ? -2.165 2.043 -6.949 1.00 71.50 109 MET A CA 1
ATOM 885 C C . MET A 1 109 ? -1.490 3.284 -7.522 1.00 71.50 109 MET A C 1
ATOM 887 O O . MET A 1 109 ? -0.805 3.988 -6.781 1.00 71.50 109 MET A O 1
ATOM 891 N N . ALA A 1 110 ? -1.744 3.610 -8.791 1.00 75.31 110 ALA A N 1
ATOM 892 C CA . ALA A 1 110 ? -1.248 4.847 -9.389 1.00 75.31 110 ALA A CA 1
ATOM 893 C C . ALA A 1 110 ? -1.750 6.085 -8.624 1.00 75.31 110 ALA A C 1
ATOM 895 O O . ALA A 1 110 ? -0.970 6.975 -8.295 1.00 75.31 110 ALA A O 1
ATOM 896 N N . LYS A 1 111 ? -3.040 6.125 -8.264 1.00 74.81 111 LYS A N 1
ATOM 897 C CA . LYS A 1 111 ? -3.632 7.236 -7.501 1.00 74.81 111 LYS A CA 1
ATOM 898 C C . LYS A 1 111 ? -3.001 7.390 -6.114 1.00 74.81 111 LYS A C 1
ATOM 900 O O . LYS A 1 111 ? -2.742 8.513 -5.688 1.00 74.81 111 LYS A O 1
ATOM 905 N N . ILE A 1 112 ? -2.744 6.283 -5.421 1.00 76.00 112 ILE A N 1
ATOM 906 C CA . ILE A 1 112 ? -2.124 6.301 -4.093 1.00 76.00 112 ILE A CA 1
ATOM 907 C C . ILE A 1 112 ? -0.664 6.758 -4.196 1.00 76.00 112 ILE A C 1
ATOM 909 O O . ILE A 1 112 ? -0.269 7.691 -3.505 1.00 76.00 112 ILE A O 1
ATOM 913 N N . LEU A 1 113 ? 0.125 6.161 -5.092 1.00 76.56 113 LEU A N 1
ATOM 914 C CA . LEU A 1 113 ? 1.563 6.423 -5.192 1.00 76.56 113 LEU A CA 1
ATOM 915 C C . LEU A 1 113 ? 1.906 7.779 -5.825 1.00 76.56 113 LEU A C 1
ATOM 917 O O . LEU A 1 113 ? 2.881 8.398 -5.417 1.00 76.56 113 LEU A O 1
ATOM 921 N N . LEU A 1 114 ? 1.136 8.253 -6.808 1.00 74.44 114 LEU A N 1
ATOM 922 C CA . LEU A 1 114 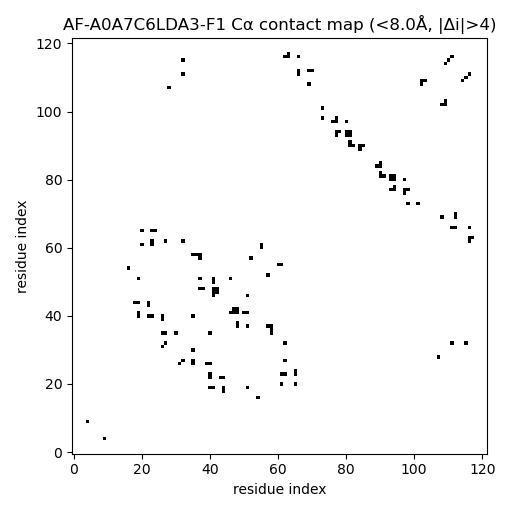? 1.458 9.488 -7.538 1.00 74.44 114 LEU A CA 1
ATOM 923 C C . LEU A 1 114 ? 0.848 10.745 -6.912 1.00 74.44 114 LEU A C 1
ATOM 925 O O . LEU A 1 114 ? 1.388 11.832 -7.090 1.00 74.44 114 LEU A O 1
ATOM 929 N N . ILE A 1 115 ? -0.288 10.618 -6.217 1.00 67.38 115 ILE A N 1
ATOM 930 C CA . ILE A 1 115 ? -1.061 11.775 -5.731 1.00 67.38 115 ILE A CA 1
ATOM 931 C C . ILE A 1 115 ? -1.114 11.824 -4.200 1.00 67.38 115 ILE A C 1
ATOM 933 O O . ILE A 1 115 ? -1.215 12.907 -3.629 1.00 67.38 115 ILE A O 1
ATOM 937 N N . GLN A 1 116 ? -1.097 10.672 -3.523 1.00 64.31 116 GLN A N 1
ATOM 938 C CA . GLN A 1 116 ? -1.414 10.584 -2.090 1.00 64.31 116 GLN A CA 1
ATOM 939 C C . GLN A 1 116 ? -0.224 10.183 -1.217 1.00 64.31 116 GLN A C 1
ATOM 941 O O . GLN A 1 116 ? -0.314 10.309 0.003 1.00 64.31 116 GLN A O 1
ATOM 946 N N . ALA A 1 117 ? 0.878 9.715 -1.804 1.00 58.00 117 ALA A N 1
ATOM 947 C CA . ALA A 1 117 ? 2.087 9.432 -1.057 1.00 58.00 117 ALA A CA 1
ATOM 948 C C . ALA A 1 117 ? 2.699 10.764 -0.594 1.00 58.00 117 ALA A C 1
ATOM 950 O O . ALA A 1 117 ? 3.018 11.605 -1.439 1.00 58.00 117 ALA A O 1
ATOM 951 N N . PRO A 1 118 ? 2.875 10.992 0.721 1.00 52.66 118 PRO A N 1
ATOM 952 C CA . PRO A 1 118 ? 3.694 12.102 1.167 1.00 52.66 118 PRO A CA 1
ATOM 953 C C . PRO A 1 118 ? 5.100 11.866 0.614 1.00 52.66 118 PRO A C 1
ATOM 955 O O . PRO A 1 118 ? 5.777 10.910 0.996 1.00 52.66 118 PRO A O 1
ATOM 958 N N . VAL A 1 119 ? 5.529 12.719 -0.317 1.00 52.56 119 VAL A N 1
ATOM 959 C CA . VAL A 1 119 ? 6.936 12.795 -0.696 1.00 52.56 119 VAL A CA 1
ATOM 960 C C . VAL A 1 119 ? 7.650 13.171 0.592 1.00 52.56 119 VAL A C 1
ATOM 962 O O . VAL A 1 119 ? 7.444 14.272 1.103 1.00 52.56 119 VAL A O 1
ATOM 965 N N . LYS A 1 120 ? 8.420 12.242 1.175 1.00 49.16 120 LYS A N 1
ATOM 966 C CA . LYS A 1 120 ? 9.363 12.609 2.230 1.00 49.16 120 LYS A CA 1
ATOM 967 C C . LYS A 1 120 ? 10.230 13.699 1.619 1.00 49.16 120 LYS A C 1
ATOM 969 O O . LYS A 1 120 ? 10.982 13.426 0.687 1.00 49.16 120 LYS A O 1
ATOM 974 N N . SER A 1 121 ? 10.043 14.930 2.085 1.00 35.00 121 SER A N 1
ATOM 975 C CA . SER A 1 121 ? 11.004 16.000 1.889 1.00 35.00 121 SER A CA 1
ATOM 976 C C . SER A 1 121 ? 12.311 15.478 2.469 1.00 35.00 121 SER A C 1
ATOM 978 O O . SER A 1 121 ? 12.424 15.333 3.689 1.00 35.00 121 SER A O 1
ATOM 980 N N . VAL A 1 122 ? 13.199 15.051 1.571 1.00 37.38 122 VAL A N 1
ATOM 981 C CA . VAL A 1 122 ? 14.611 14.810 1.871 1.00 37.38 122 VAL A CA 1
ATOM 982 C C . VAL A 1 122 ? 15.207 16.105 2.400 1.00 37.38 122 VAL A C 1
ATOM 984 O O . VAL A 1 122 ? 14.846 17.169 1.845 1.00 37.38 122 VAL A O 1
#